Protein AF-A0A0B2PGM4-F1 (afdb_monomer_lite)

InterPro domains:
  IPR001563 Peptidase S10, serine carboxypeptidase [PF00450] (7-87)
  IPR001563 Peptidase S10, serine carboxypeptidase [PTHR11802] (4-87)
  IPR029058 Alpha/Beta hydrolase fold [G3DSA:3.40.50.1820] (1-90)
  IPR029058 Alpha/Beta hydrolase fold [SSF53474] (1-88)

Organism: Glycine soja (NCBI:txid3848)

Sequence (93 aa):
DLVTNLPGQPPVDFQHYAGYVTVNETNGRVLFYWFYEAMTKPQDNPLALWLNGGCSSVGYGATQDLDPFLADTDGRGLKFNNFSWNKGMKREI

Foldseek 3Di:
DWDPDDQQDDDDDWTKDWDWDDPDPVVRDIDIDIDTAQNPPSVPADDDDDDDDDDDGCPPPQQPDADQWHQDPVNRHTDGDPRHCSPDDDPDD

Secondary structure (DSSP, 8-state):
-B----TTPPP-SS-EEEEEEEEETTTTEEEEEEEE--SS-GGGSPP------SS-SIIIIIIIIISSEEEPTTSS-EEE-TT-GGG------

pLDDT: mean 79.13, std 14.97, range [34.34, 94.31]

Radius of gyration: 14.44 Å; chains: 1; bounding box: 40×33×31 Å

Structure (mmCIF, N/CA/C/O backbone):
data_AF-A0A0B2PGM4-F1
#
_entry.id   AF-A0A0B2PGM4-F1
#
loop_
_atom_site.group_PDB
_atom_site.id
_atom_site.type_symbol
_atom_site.label_atom_id
_atom_site.label_alt_id
_atom_site.label_comp_id
_atom_site.label_asym_id
_atom_site.label_entity_id
_atom_site.label_seq_id
_atom_site.pdbx_PDB_ins_code
_atom_site.Cartn_x
_atom_site.Cartn_y
_atom_site.Cartn_z
_atom_site.occupancy
_atom_site.B_iso_or_equiv
_atom_site.auth_seq_id
_atom_site.auth_comp_id
_atom_site.auth_asym_id
_atom_site.auth_atom_id
_atom_site.pdbx_PDB_model_num
ATOM 1 N N . ASP A 1 1 ? -10.090 -5.858 -1.893 1.00 75.88 1 ASP A N 1
ATOM 2 C CA . ASP A 1 1 ? -9.620 -4.705 -2.686 1.00 75.88 1 ASP A CA 1
ATOM 3 C C . ASP A 1 1 ? -8.365 -5.014 -3.508 1.00 75.88 1 ASP A C 1
ATOM 5 O O . ASP A 1 1 ? -7.406 -4.247 -3.479 1.00 75.88 1 ASP A O 1
ATOM 9 N N . LEU A 1 2 ? -8.337 -6.156 -4.216 1.00 94.31 2 LEU A N 1
ATOM 10 C CA . LEU A 1 2 ? -7.189 -6.516 -5.059 1.00 94.31 2 LEU A CA 1
ATOM 11 C C . LEU A 1 2 ? -6.943 -5.393 -6.069 1.00 94.31 2 LEU A C 1
ATOM 13 O O . LEU A 1 2 ? -7.851 -5.019 -6.813 1.00 94.31 2 LEU A O 1
ATOM 17 N N . VAL A 1 3 ? -5.720 -4.878 -6.089 1.00 92.50 3 VAL A N 1
ATOM 18 C CA . VAL A 1 3 ? -5.306 -3.876 -7.062 1.00 92.50 3 VAL A CA 1
ATOM 19 C C . VAL A 1 3 ? -4.875 -4.624 -8.316 1.00 92.50 3 VAL A C 1
ATOM 21 O O . VAL A 1 3 ? -3.877 -5.338 -8.317 1.00 92.50 3 VAL A O 1
ATOM 24 N N . THR A 1 4 ? -5.665 -4.511 -9.383 1.00 89.75 4 THR A N 1
ATOM 25 C CA . THR A 1 4 ? -5.384 -5.199 -10.653 1.00 89.75 4 THR A CA 1
ATOM 26 C C . THR A 1 4 ? -4.460 -4.402 -11.563 1.00 89.75 4 THR A C 1
ATOM 28 O O . THR A 1 4 ? -3.805 -4.981 -12.422 1.00 89.75 4 THR A O 1
ATOM 31 N N . ASN A 1 5 ? -4.454 -3.073 -11.427 1.00 84.38 5 ASN A N 1
ATOM 32 C CA . ASN A 1 5 ? -3.574 -2.183 -12.173 1.00 84.38 5 ASN A CA 1
ATOM 33 C C . ASN A 1 5 ? -3.518 -0.799 -11.512 1.00 84.38 5 ASN A C 1
ATOM 35 O O . ASN A 1 5 ? -4.529 -0.329 -10.985 1.00 84.38 5 ASN A O 1
ATOM 39 N N . LEU A 1 6 ? -2.380 -0.119 -11.631 1.00 86.25 6 LEU A N 1
ATOM 40 C CA . LEU A 1 6 ? -2.231 1.301 -11.322 1.00 86.25 6 LEU A CA 1
ATOM 41 C C . LEU A 1 6 ? -1.728 2.059 -12.555 1.00 86.25 6 LEU A C 1
ATOM 43 O O . LEU A 1 6 ? -0.916 1.530 -13.321 1.00 86.25 6 LEU A O 1
ATOM 47 N N . PRO A 1 7 ? -2.161 3.314 -12.761 1.00 87.31 7 PRO A N 1
ATOM 48 C CA . PRO A 1 7 ? -1.609 4.151 -13.818 1.00 87.31 7 PRO A CA 1
ATOM 49 C C . PRO A 1 7 ? -0.081 4.253 -13.701 1.00 87.31 7 PRO A C 1
ATOM 51 O O . PRO A 1 7 ? 0.442 4.664 -12.669 1.00 87.31 7 PRO A O 1
ATOM 54 N N . GLY A 1 8 ? 0.636 3.863 -14.758 1.00 84.81 8 GLY A N 1
ATOM 55 C CA . GLY A 1 8 ? 2.099 3.942 -14.806 1.00 84.81 8 GLY A CA 1
ATOM 56 C C . GLY A 1 8 ? 2.844 2.888 -13.977 1.00 84.81 8 GLY A C 1
ATOM 57 O O . GLY A 1 8 ? 4.048 3.040 -13.785 1.00 84.81 8 GLY A O 1
ATOM 58 N N . GLN A 1 9 ? 2.170 1.838 -13.494 1.00 85.31 9 GLN A N 1
ATOM 59 C CA . GLN A 1 9 ? 2.814 0.729 -12.788 1.00 85.31 9 GLN A CA 1
ATOM 60 C C . GLN A 1 9 ? 3.564 -0.203 -13.755 1.00 85.31 9 GLN A C 1
ATOM 62 O O . GLN A 1 9 ? 2.980 -0.669 -14.737 1.00 85.31 9 GLN A O 1
ATOM 67 N N . PRO A 1 10 ? 4.842 -0.524 -13.479 1.00 85.31 10 PRO A N 1
ATOM 68 C CA . PRO A 1 10 ? 5.557 -1.558 -14.213 1.00 85.31 10 PRO A CA 1
ATOM 69 C C . PRO A 1 10 ? 5.007 -2.955 -13.865 1.00 85.31 10 PRO A C 1
ATOM 71 O O . PRO A 1 10 ? 4.461 -3.137 -12.775 1.00 85.31 10 PRO A O 1
ATOM 74 N N . PRO A 1 11 ? 5.173 -3.964 -14.742 1.00 87.38 11 PRO A N 1
ATOM 75 C CA . PRO A 1 11 ? 4.769 -5.335 -14.439 1.00 87.38 11 PRO A CA 1
ATOM 76 C C . PRO A 1 11 ? 5.414 -5.846 -13.145 1.00 87.38 11 PRO A C 1
ATOM 78 O O . PRO A 1 11 ? 6.615 -5.673 -12.939 1.00 87.38 11 PRO A O 1
ATOM 81 N N . VAL A 1 12 ? 4.615 -6.496 -12.300 1.00 88.12 12 VAL A N 1
ATOM 82 C CA . VAL A 1 12 ? 5.052 -7.113 -11.041 1.00 88.12 12 VAL A CA 1
ATOM 83 C C . VAL A 1 12 ? 4.494 -8.525 -10.912 1.00 88.12 12 VAL A C 1
ATOM 85 O O . VAL A 1 12 ? 3.461 -8.848 -11.496 1.00 88.12 12 VAL A O 1
ATOM 88 N N . ASP A 1 13 ? 5.185 -9.362 -10.145 1.00 88.94 13 ASP A N 1
ATOM 89 C CA . ASP A 1 13 ? 4.892 -10.782 -9.926 1.00 88.94 13 ASP A CA 1
ATOM 90 C C . ASP A 1 13 ? 4.359 -11.089 -8.512 1.00 88.94 13 ASP A C 1
ATOM 92 O O . ASP A 1 13 ? 4.245 -12.250 -8.125 1.00 88.94 13 ASP A O 1
ATOM 96 N N . PHE A 1 14 ? 3.982 -10.056 -7.754 1.00 90.62 14 PHE A N 1
ATOM 97 C CA . PHE A 1 14 ? 3.359 -10.157 -6.433 1.00 90.62 14 PHE A CA 1
ATOM 98 C C . PHE A 1 14 ? 1.975 -9.497 -6.423 1.00 90.62 14 PHE A C 1
ATOM 100 O O . PHE A 1 14 ? 1.693 -8.596 -7.216 1.00 90.62 14 PHE A O 1
ATOM 107 N N . GLN A 1 15 ? 1.110 -9.923 -5.501 1.00 93.62 15 GLN A N 1
ATOM 108 C CA . GLN A 1 15 ? -0.216 -9.330 -5.336 1.00 93.62 15 GLN A CA 1
ATOM 109 C C . GLN A 1 15 ? -0.180 -8.174 -4.335 1.00 93.62 15 GLN A C 1
ATOM 111 O O . GLN A 1 15 ? 0.618 -8.153 -3.394 1.00 93.62 15 GLN A O 1
ATOM 116 N N . HIS A 1 16 ? -1.063 -7.202 -4.536 1.00 93.62 16 HIS A N 1
ATOM 117 C CA . HIS A 1 16 ? -1.220 -6.065 -3.639 1.00 93.62 16 HIS A CA 1
ATOM 118 C C . HIS A 1 16 ? -2.678 -5.617 -3.552 1.00 93.62 16 HIS A C 1
ATOM 120 O O . HIS A 1 16 ? -3.465 -5.791 -4.482 1.00 93.62 16 HIS A O 1
ATOM 126 N N . TYR A 1 17 ? -3.044 -5.073 -2.398 1.00 94.12 17 TYR A N 1
ATOM 127 C CA . TYR A 1 17 ? -4.422 -4.821 -1.995 1.00 94.12 17 TYR A CA 1
ATOM 128 C C . TYR A 1 17 ? -4.505 -3.454 -1.330 1.00 94.12 17 TYR A C 1
ATOM 130 O O . TYR A 1 17 ? -3.653 -3.138 -0.504 1.00 94.12 17 TYR A O 1
ATOM 138 N N . ALA A 1 18 ? -5.514 -2.651 -1.649 1.00 93.31 18 ALA A N 1
ATOM 139 C CA . ALA A 1 18 ? -5.658 -1.322 -1.060 1.00 93.31 18 ALA A CA 1
ATOM 140 C C . ALA A 1 18 ? -7.117 -0.987 -0.777 1.00 93.31 18 ALA A C 1
ATOM 142 O O . ALA A 1 18 ? -7.935 -1.016 -1.690 1.00 93.31 18 ALA A O 1
ATOM 143 N N . GLY A 1 19 ? -7.446 -0.613 0.455 1.00 93.44 19 GLY A N 1
ATOM 144 C CA . GLY A 1 19 ? -8.828 -0.314 0.820 1.00 93.44 19 GLY A CA 1
ATOM 145 C C . GLY A 1 19 ? -8.985 0.300 2.197 1.00 93.44 19 GLY A C 1
ATOM 146 O O . GLY A 1 19 ? -8.058 0.914 2.719 1.00 93.44 19 GLY A O 1
ATOM 147 N N . TYR A 1 20 ? -10.176 0.154 2.778 1.00 92.31 20 TYR A N 1
ATOM 148 C CA . TYR A 1 20 ? -10.541 0.786 4.045 1.00 92.31 20 TYR A CA 1
ATOM 149 C C . TYR A 1 20 ? -10.980 -0.240 5.085 1.00 92.31 20 TYR A C 1
ATOM 151 O O . TYR A 1 20 ? -11.723 -1.170 4.783 1.00 92.31 20 TYR A O 1
ATOM 159 N N . VAL A 1 21 ? -10.563 -0.023 6.329 1.00 92.69 21 VAL A N 1
ATOM 160 C CA . VAL A 1 21 ? -11.008 -0.779 7.501 1.00 92.69 21 VAL A CA 1
ATOM 161 C C . VAL A 1 21 ? -11.685 0.179 8.469 1.00 92.69 21 VAL A C 1
ATOM 163 O O . VAL A 1 21 ? -11.087 1.163 8.910 1.00 92.69 21 VAL A O 1
ATOM 166 N N . THR A 1 22 ? -12.938 -0.101 8.818 1.00 92.94 22 THR A N 1
ATOM 167 C CA . THR A 1 22 ? -13.648 0.653 9.853 1.00 92.94 22 THR A CA 1
ATOM 168 C C . THR A 1 22 ? -13.086 0.298 11.222 1.00 92.94 22 THR A C 1
ATOM 170 O O . THR A 1 22 ? -13.061 -0.865 11.611 1.00 92.94 22 THR A O 1
ATOM 173 N N . VAL A 1 23 ? -12.644 1.312 11.965 1.00 92.19 23 VAL A N 1
ATOM 174 C CA . VAL A 1 23 ? -12.067 1.151 13.312 1.00 92.19 23 VAL A CA 1
ATOM 175 C C . VAL A 1 23 ? -12.958 1.721 14.410 1.00 92.19 23 VAL A C 1
ATOM 177 O O . VAL A 1 23 ? -12.750 1.442 15.588 1.00 92.19 23 VAL A O 1
ATOM 180 N N . ASN A 1 24 ? -13.952 2.534 14.048 1.00 92.31 24 ASN A N 1
ATOM 181 C CA . ASN A 1 24 ? -14.994 2.981 14.963 1.00 92.31 24 ASN A CA 1
ATOM 182 C C . ASN A 1 24 ? -16.263 3.310 14.173 1.00 92.31 24 ASN A C 1
ATOM 184 O O . ASN A 1 24 ? -16.339 4.368 13.551 1.00 92.31 24 ASN A O 1
ATOM 188 N N . GLU A 1 25 ? -17.246 2.415 14.214 1.00 91.56 25 GLU A N 1
ATOM 189 C CA . GLU A 1 25 ? -18.515 2.581 13.497 1.00 91.56 25 GLU A CA 1
ATOM 190 C C . GLU A 1 25 ? -19.313 3.781 14.017 1.00 91.56 25 GLU A C 1
ATOM 192 O O . GLU A 1 25 ? -19.753 4.614 13.230 1.00 91.56 25 GLU A O 1
ATOM 197 N N . THR A 1 26 ? -19.419 3.932 15.341 1.00 93.50 26 THR A N 1
ATOM 198 C CA . THR A 1 26 ? -20.190 5.005 15.990 1.00 93.50 26 THR A CA 1
ATOM 199 C C . THR A 1 26 ? -19.714 6.403 15.596 1.00 93.50 26 THR A C 1
ATOM 201 O O . THR A 1 26 ? -20.521 7.309 15.422 1.00 93.50 26 THR A O 1
ATOM 204 N N . ASN A 1 27 ? -18.401 6.579 15.443 1.00 92.44 27 ASN A N 1
ATOM 205 C CA . ASN A 1 27 ? -17.780 7.849 15.067 1.00 92.44 27 ASN A CA 1
ATOM 206 C C . ASN A 1 27 ? -17.397 7.914 13.578 1.00 92.44 27 ASN A C 1
ATOM 208 O O . ASN A 1 27 ? -16.697 8.846 13.183 1.00 92.44 27 ASN A O 1
ATOM 212 N N . GLY A 1 28 ? -17.772 6.913 12.772 1.00 90.19 28 GLY A N 1
ATOM 213 C CA . GLY A 1 28 ? -17.449 6.842 11.344 1.00 90.19 28 GLY A CA 1
ATOM 214 C C . GLY A 1 28 ? -15.948 6.842 11.022 1.00 90.19 28 GLY A C 1
ATOM 215 O O . GLY A 1 28 ? -15.551 7.326 9.964 1.00 90.19 28 GLY A O 1
ATOM 216 N N . ARG A 1 29 ? -15.085 6.354 11.925 1.00 89.12 29 ARG A N 1
ATOM 217 C CA . ARG A 1 29 ? -13.630 6.347 11.695 1.00 89.12 29 ARG A CA 1
ATOM 218 C C . ARG A 1 29 ? -13.226 5.147 10.850 1.00 89.12 29 ARG A C 1
ATOM 220 O O . ARG A 1 29 ? -13.448 4.001 11.247 1.00 89.12 29 ARG A O 1
ATOM 227 N N . VAL A 1 30 ? -12.545 5.427 9.745 1.00 91.19 30 VAL A N 1
ATOM 228 C CA . VAL A 1 30 ? -11.987 4.438 8.819 1.00 91.19 30 VAL A CA 1
ATOM 229 C C . VAL A 1 30 ? -10.492 4.683 8.631 1.00 91.19 30 VAL A C 1
ATOM 231 O O . VAL A 1 30 ? -10.045 5.830 8.610 1.00 91.19 30 VAL A O 1
ATOM 234 N N . LEU A 1 31 ? -9.717 3.610 8.507 1.00 89.62 31 LEU A N 1
ATOM 235 C CA . LEU A 1 31 ? -8.302 3.653 8.153 1.00 89.62 31 LEU A CA 1
ATOM 236 C C . LEU A 1 31 ? -8.124 3.114 6.742 1.00 89.62 31 LEU A C 1
ATOM 238 O O . LEU A 1 31 ? -8.642 2.048 6.420 1.00 89.62 31 LEU A O 1
ATOM 242 N N . PHE A 1 32 ? -7.378 3.840 5.917 1.00 90.19 32 PHE A N 1
ATOM 243 C CA . PHE A 1 32 ? -6.905 3.319 4.642 1.00 90.19 32 PHE A CA 1
ATOM 244 C C . PHE A 1 32 ? -5.693 2.405 4.868 1.00 90.19 32 PHE A C 1
ATOM 246 O O . PHE A 1 32 ? -4.837 2.716 5.699 1.00 90.19 32 PHE A O 1
ATOM 253 N N . TYR A 1 33 ? -5.601 1.313 4.112 1.00 90.31 33 TYR A N 1
ATOM 254 C CA . TYR A 1 33 ? -4.439 0.429 4.078 1.00 90.31 33 TYR A CA 1
ATOM 255 C C . TYR A 1 33 ? -3.996 0.173 2.638 1.00 90.31 33 TYR A C 1
ATOM 257 O O . TYR A 1 33 ? -4.816 0.150 1.721 1.00 90.31 33 TYR A O 1
ATOM 265 N N . TRP A 1 34 ? -2.700 -0.087 2.469 1.00 90.94 34 TRP A N 1
ATOM 266 C CA . TRP A 1 34 ? -2.132 -0.638 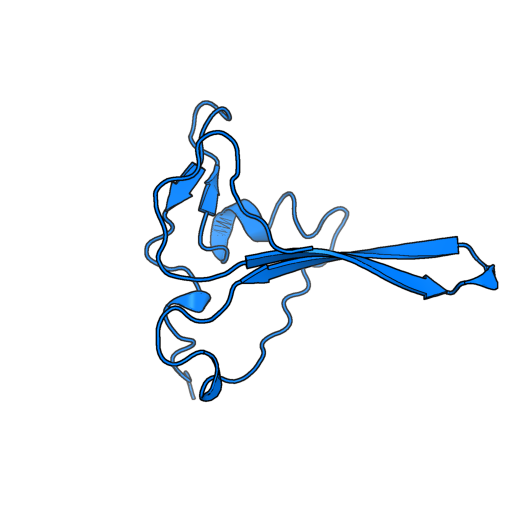1.246 1.00 90.94 34 TRP A CA 1
ATOM 267 C C . TRP A 1 34 ? -1.159 -1.755 1.624 1.00 90.94 34 TRP A C 1
ATOM 269 O O . TRP A 1 34 ? -0.179 -1.532 2.330 1.00 90.94 34 TRP A O 1
ATOM 279 N N . PHE A 1 35 ? -1.487 -2.977 1.223 1.00 91.75 35 PHE A N 1
ATOM 280 C CA . PHE A 1 35 ? -0.758 -4.194 1.539 1.00 91.75 35 PHE A CA 1
ATOM 281 C C . PHE A 1 35 ? -0.101 -4.764 0.282 1.00 91.75 35 PHE A C 1
ATOM 283 O O . PHE A 1 35 ? -0.742 -4.860 -0.764 1.00 91.75 35 PHE A O 1
ATOM 290 N N . TYR A 1 36 ? 1.154 -5.185 0.409 1.00 92.00 36 TYR A N 1
ATOM 291 C CA . TYR A 1 36 ? 1.921 -5.845 -0.641 1.00 92.00 36 TYR A CA 1
ATOM 292 C C . TYR A 1 36 ? 2.378 -7.210 -0.131 1.00 92.00 36 TYR A C 1
ATOM 294 O O . TYR A 1 36 ? 2.982 -7.301 0.939 1.00 92.00 36 TYR A O 1
ATOM 302 N N . GLU A 1 37 ? 2.116 -8.267 -0.893 1.00 92.00 37 GLU A N 1
ATOM 303 C CA . GLU A 1 37 ? 2.643 -9.590 -0.573 1.00 92.00 37 GLU A CA 1
ATOM 304 C C . GLU A 1 37 ? 4.169 -9.632 -0.722 1.00 92.00 37 GLU A C 1
ATOM 306 O O . GLU A 1 37 ? 4.768 -8.888 -1.511 1.00 92.00 37 GLU A O 1
ATOM 311 N N . ALA A 1 38 ? 4.804 -10.535 0.032 1.00 90.31 38 ALA A N 1
ATOM 312 C CA . ALA A 1 38 ? 6.214 -10.835 -0.166 1.00 90.31 38 ALA A CA 1
ATOM 313 C C . ALA A 1 38 ? 6.426 -11.479 -1.545 1.00 90.31 38 ALA A C 1
ATOM 315 O O . ALA A 1 38 ? 5.692 -12.387 -1.935 1.00 90.31 38 ALA A O 1
ATOM 316 N N . MET A 1 39 ? 7.468 -11.051 -2.256 1.00 89.38 39 MET A N 1
ATOM 317 C CA . MET A 1 39 ? 7.779 -11.526 -3.612 1.00 89.38 39 MET A CA 1
ATOM 318 C C . MET A 1 39 ? 8.160 -13.007 -3.653 1.00 89.38 39 MET A C 1
ATOM 320 O O . MET A 1 39 ? 7.993 -13.680 -4.664 1.00 89.38 39 MET A O 1
ATOM 324 N N . THR A 1 40 ? 8.678 -13.540 -2.546 1.00 88.69 40 THR A N 1
ATOM 325 C CA . THR A 1 40 ? 9.086 -14.942 -2.443 1.00 88.69 4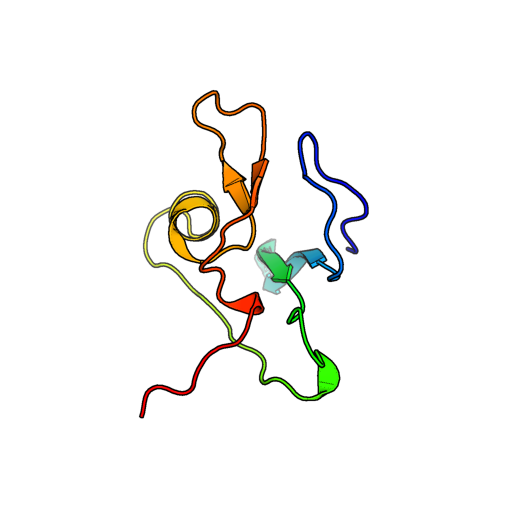0 THR A CA 1
ATOM 326 C C . THR A 1 40 ? 8.360 -15.609 -1.293 1.00 88.69 40 THR A C 1
ATOM 328 O O . THR A 1 40 ? 8.518 -15.176 -0.156 1.00 88.69 40 THR A O 1
ATOM 331 N N . LYS A 1 41 ? 7.633 -16.700 -1.569 1.00 88.00 41 LYS A N 1
ATOM 332 C CA . LYS A 1 41 ? 6.934 -17.518 -0.559 1.00 88.00 41 LYS A CA 1
ATOM 333 C C . LYS A 1 41 ? 6.079 -16.669 0.404 1.00 88.00 41 LYS A C 1
ATOM 335 O O . LYS A 1 41 ? 6.345 -16.664 1.607 1.00 88.00 41 LYS A O 1
ATOM 340 N N . PRO A 1 42 ? 5.058 -15.946 -0.088 1.00 87.56 42 PRO A N 1
ATOM 341 C CA . PRO A 1 42 ? 4.263 -15.035 0.741 1.00 87.56 42 PRO A CA 1
ATOM 342 C C . PRO A 1 42 ? 3.615 -15.712 1.954 1.00 87.56 42 PRO A C 1
ATOM 344 O O . PRO A 1 42 ? 3.517 -15.096 3.006 1.00 87.56 42 PRO A O 1
ATOM 347 N N . GLN A 1 43 ? 3.260 -16.995 1.836 1.00 89.25 43 GLN A N 1
ATOM 348 C CA . GLN A 1 43 ? 2.680 -17.795 2.922 1.00 89.25 43 GLN A CA 1
ATOM 349 C C . GLN A 1 43 ? 3.673 -18.118 4.056 1.00 89.25 43 GLN A C 1
ATOM 351 O O . GLN A 1 43 ? 3.252 -18.353 5.184 1.00 89.25 43 GLN A O 1
ATOM 356 N N . ASP A 1 44 ? 4.980 -18.113 3.772 1.00 89.75 44 ASP A N 1
ATOM 357 C CA . ASP A 1 44 ? 6.028 -18.477 4.738 1.00 89.75 44 ASP A CA 1
ATOM 358 C C . ASP A 1 44 ? 6.655 -17.245 5.419 1.00 89.75 44 ASP A C 1
ATOM 360 O O . ASP A 1 44 ? 7.463 -17.382 6.341 1.00 89.75 44 ASP A O 1
ATOM 364 N 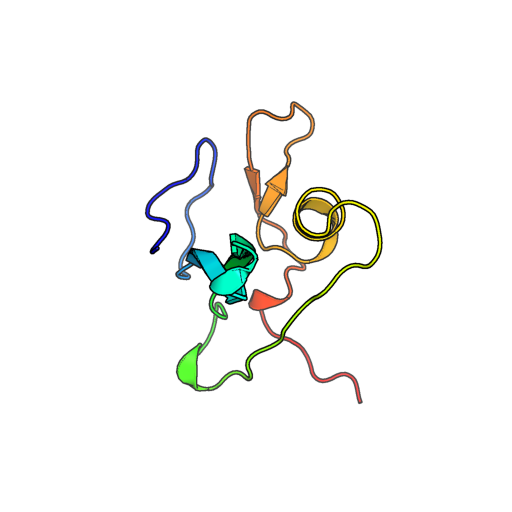N . ASN A 1 45 ? 6.327 -16.034 4.952 1.00 86.19 45 ASN A N 1
ATOM 365 C CA . ASN A 1 45 ? 6.893 -14.790 5.468 1.00 86.19 45 ASN A CA 1
ATOM 366 C C . ASN A 1 45 ? 5.988 -14.159 6.538 1.00 86.19 45 ASN A C 1
ATOM 368 O O . ASN A 1 45 ? 4.764 -14.227 6.438 1.00 86.19 45 ASN A O 1
ATOM 372 N N . PRO A 1 46 ? 6.570 -13.509 7.562 1.00 88.75 46 PRO A N 1
ATOM 373 C CA . PRO A 1 46 ? 5.788 -12.828 8.584 1.00 88.75 46 PRO A CA 1
ATOM 374 C C . PRO A 1 46 ? 5.099 -11.576 8.027 1.00 88.75 46 PRO A C 1
ATOM 376 O O . PRO A 1 46 ? 5.625 -10.893 7.146 1.00 88.75 46 PRO A O 1
ATOM 379 N N . LEU A 1 47 ? 3.954 -11.226 8.614 1.00 87.69 47 LEU A N 1
ATOM 380 C CA . LEU A 1 47 ? 3.279 -9.958 8.355 1.00 87.69 47 LEU A CA 1
ATOM 381 C C . LEU A 1 47 ? 3.989 -8.820 9.102 1.00 87.69 47 LEU A C 1
ATOM 383 O O . LEU A 1 47 ? 4.125 -8.872 10.325 1.00 87.69 47 LEU A O 1
ATOM 387 N N . ALA A 1 48 ? 4.394 -7.776 8.378 1.00 86.69 48 ALA A N 1
ATOM 388 C CA . ALA A 1 48 ? 4.884 -6.529 8.959 1.00 86.69 48 ALA A CA 1
ATOM 389 C C . ALA A 1 48 ? 3.858 -5.409 8.789 1.00 86.69 48 ALA A C 1
ATOM 391 O O . ALA A 1 48 ? 3.334 -5.194 7.698 1.00 86.69 48 ALA A O 1
ATOM 392 N N . LEU A 1 49 ? 3.607 -4.675 9.875 1.00 85.44 49 LEU A N 1
ATOM 393 C CA . LEU A 1 49 ? 2.785 -3.471 9.876 1.00 85.44 49 LEU A CA 1
ATOM 394 C C . LEU A 1 49 ? 3.695 -2.247 9.982 1.00 85.44 49 LEU A C 1
ATOM 396 O O . LEU A 1 49 ? 4.411 -2.093 10.971 1.00 85.44 49 LEU A O 1
ATOM 400 N N . TRP A 1 50 ? 3.640 -1.371 8.982 1.00 81.38 50 TRP A N 1
ATOM 401 C CA . TRP A 1 50 ? 4.386 -0.118 8.971 1.00 81.38 50 TRP A CA 1
ATOM 402 C C . TRP A 1 50 ? 3.463 1.070 9.251 1.00 81.38 50 TRP A C 1
ATOM 404 O O . TRP A 1 50 ? 2.460 1.266 8.564 1.00 81.38 50 TRP A O 1
ATOM 414 N N . LEU A 1 51 ? 3.809 1.875 10.257 1.00 78.88 51 LEU A N 1
ATOM 415 C CA . LEU A 1 51 ? 3.074 3.077 10.646 1.00 78.88 51 LEU A CA 1
ATOM 416 C C . LEU A 1 51 ? 4.052 4.252 10.709 1.00 78.88 51 LEU A C 1
ATOM 418 O O . LEU A 1 51 ? 4.900 4.314 11.595 1.00 78.88 51 LEU A O 1
ATOM 422 N N . ASN A 1 52 ? 3.919 5.204 9.790 1.00 68.81 52 ASN A N 1
ATOM 423 C CA . ASN A 1 52 ? 4.624 6.479 9.904 1.00 68.81 52 ASN A CA 1
ATOM 424 C C . ASN A 1 52 ? 3.891 7.390 10.902 1.00 68.81 52 ASN A C 1
ATOM 426 O O . ASN A 1 52 ? 2.660 7.444 10.910 1.00 68.81 52 ASN A O 1
ATOM 430 N N . GLY A 1 53 ? 4.640 8.148 11.702 1.00 63.09 53 GLY A N 1
ATOM 431 C CA . GLY A 1 53 ? 4.095 9.285 12.447 1.00 63.09 53 GLY A CA 1
ATOM 432 C C . GLY A 1 53 ? 3.851 10.502 11.540 1.00 63.09 53 GLY A C 1
ATOM 433 O O . GLY A 1 53 ? 4.366 10.570 10.427 1.00 63.09 53 GLY A O 1
ATOM 434 N N . GLY A 1 54 ? 3.090 11.491 12.016 1.00 61.38 54 GLY A N 1
ATOM 435 C CA . GLY A 1 54 ? 2.848 12.754 11.299 1.00 61.38 54 GLY A CA 1
ATOM 436 C C . GLY A 1 54 ? 1.503 12.832 10.563 1.00 61.38 54 GLY A C 1
ATOM 437 O O . GLY A 1 54 ? 0.577 12.084 10.858 1.00 61.38 54 GLY A O 1
ATOM 438 N N . CYS A 1 55 ? 1.371 13.795 9.639 1.00 57.84 55 CYS A N 1
ATOM 439 C CA . CYS A 1 55 ? 0.087 14.176 9.021 1.00 57.84 55 CYS A CA 1
ATOM 440 C C . CYS A 1 55 ? -0.356 13.259 7.854 1.00 57.84 55 CYS A C 1
ATOM 442 O O . CYS A 1 55 ? -1.513 13.302 7.448 1.00 57.84 55 CYS A O 1
ATOM 444 N N . SER A 1 56 ? 0.530 12.414 7.309 1.00 54.94 56 SER A N 1
ATOM 445 C CA . SER A 1 56 ? 0.170 11.388 6.315 1.00 54.94 56 SER A CA 1
ATOM 446 C C . SER A 1 56 ? 1.232 10.296 6.239 1.00 54.94 56 SER A C 1
ATOM 448 O O . SER A 1 56 ? 2.403 10.576 5.986 1.00 54.94 56 SER A O 1
ATOM 450 N N . SER A 1 57 ? 0.819 9.043 6.434 1.00 58.53 57 SER A N 1
ATOM 451 C CA . SER A 1 57 ? 1.721 7.894 6.411 1.00 58.53 57 SER A CA 1
ATOM 452 C C . SER A 1 57 ? 1.975 7.336 5.012 1.00 58.53 57 SER A C 1
ATOM 454 O O . SER A 1 57 ? 3.073 6.850 4.752 1.00 58.53 57 SER A O 1
ATOM 456 N N . VAL A 1 58 ? 1.006 7.443 4.101 1.00 58.78 58 VAL A N 1
ATOM 457 C CA . VAL A 1 58 ? 1.108 6.883 2.743 1.00 58.78 58 VAL A CA 1
ATOM 458 C C . VAL A 1 58 ? 1.788 7.852 1.776 1.00 58.78 58 VAL A C 1
ATOM 460 O O . VAL A 1 58 ? 2.602 7.435 0.965 1.00 58.78 58 VAL A O 1
ATOM 463 N N . GLY A 1 59 ? 1.513 9.155 1.882 1.00 55.34 59 GLY A N 1
ATOM 464 C CA . GLY A 1 59 ? 2.022 10.136 0.913 1.00 55.34 59 GLY A CA 1
ATOM 465 C C . GLY A 1 59 ? 3.498 10.513 1.073 1.00 55.34 59 GLY A C 1
ATOM 466 O O . GLY A 1 59 ? 4.081 11.043 0.134 1.00 55.34 59 GLY A O 1
ATOM 467 N N . TYR A 1 60 ? 4.092 10.284 2.250 1.00 51.22 60 TYR A N 1
ATOM 468 C CA . TYR A 1 60 ? 5.486 10.657 2.520 1.00 51.22 60 TYR A CA 1
ATOM 469 C C . TYR A 1 60 ? 6.392 9.439 2.724 1.00 51.22 60 TYR A C 1
ATOM 471 O O . TYR A 1 60 ? 7.396 9.325 2.038 1.00 51.22 60 TYR A O 1
ATOM 479 N N . GLY A 1 61 ? 6.049 8.505 3.620 1.00 50.41 61 GLY A N 1
ATOM 480 C CA . GLY A 1 61 ? 6.950 7.386 3.938 1.00 50.41 61 GLY A CA 1
ATOM 481 C C . GLY A 1 61 ? 6.759 6.133 3.078 1.00 50.41 61 GLY A C 1
ATOM 482 O O . GLY A 1 61 ? 7.738 5.461 2.768 1.00 50.41 61 GLY A O 1
ATOM 483 N N . ALA A 1 62 ? 5.525 5.817 2.666 1.00 54.81 62 ALA A N 1
ATOM 484 C CA . ALA A 1 62 ? 5.270 4.630 1.844 1.00 54.81 62 ALA A CA 1
ATOM 485 C C . ALA A 1 62 ? 5.903 4.793 0.449 1.00 54.81 62 ALA A C 1
ATOM 487 O O . ALA A 1 62 ? 6.749 4.000 0.053 1.00 54.81 62 ALA A O 1
ATOM 488 N N . THR A 1 63 ? 5.635 5.910 -0.231 1.00 55.75 63 THR A N 1
ATOM 489 C CA . THR A 1 63 ? 6.115 6.176 -1.599 1.00 55.75 63 THR A CA 1
ATOM 490 C C . THR A 1 63 ? 7.582 6.600 -1.735 1.00 55.75 63 THR A C 1
ATOM 492 O O . THR A 1 63 ? 8.025 6.790 -2.869 1.00 55.75 63 THR A O 1
ATOM 495 N N . GLN A 1 64 ? 8.323 6.821 -0.638 1.00 53.94 64 GLN A N 1
ATOM 496 C CA . GLN A 1 64 ? 9.717 7.293 -0.716 1.00 53.94 64 GLN A CA 1
ATOM 497 C C . GLN A 1 64 ? 10.774 6.285 -0.261 1.00 53.94 64 GLN A C 1
ATOM 499 O O . GLN A 1 64 ? 11.849 6.301 -0.852 1.00 53.94 64 GLN A O 1
ATOM 504 N N . ASP A 1 65 ? 10.483 5.375 0.679 1.00 58.44 65 ASP A N 1
ATOM 505 C CA . ASP A 1 65 ? 11.545 4.524 1.242 1.00 58.44 65 ASP A CA 1
ATOM 506 C C . ASP A 1 65 ? 11.261 3.011 1.196 1.00 58.44 65 ASP A C 1
ATOM 508 O O . ASP A 1 65 ? 12.158 2.235 0.857 1.00 58.44 65 ASP A O 1
ATOM 512 N N . LEU A 1 66 ? 10.037 2.558 1.504 1.00 68.50 66 LEU A N 1
ATOM 513 C CA . LEU A 1 66 ? 9.790 1.137 1.820 1.00 68.50 66 LEU A CA 1
ATOM 514 C C . LEU A 1 66 ? 8.889 0.383 0.836 1.00 68.50 66 LEU A C 1
ATOM 516 O O . LEU A 1 66 ? 9.005 -0.847 0.733 1.00 68.50 66 LEU A O 1
ATOM 520 N N . ASP A 1 67 ? 8.022 1.086 0.105 1.00 79.19 67 ASP A N 1
ATOM 521 C CA . ASP A 1 67 ? 7.098 0.447 -0.831 1.00 79.19 67 ASP A CA 1
ATOM 522 C C . ASP A 1 67 ? 7.827 -0.107 -2.061 1.00 79.19 67 ASP A C 1
ATOM 524 O O . ASP A 1 67 ? 8.892 0.388 -2.447 1.00 79.19 67 ASP A O 1
ATOM 528 N N . PRO A 1 68 ? 7.237 -1.107 -2.741 1.00 79.56 68 PRO A N 1
ATOM 529 C CA . PRO A 1 68 ? 7.727 -1.588 -4.030 1.00 79.56 68 PRO A CA 1
ATOM 530 C C . PRO A 1 68 ? 7.650 -0.547 -5.152 1.00 79.56 68 PRO A C 1
ATOM 532 O O . PRO A 1 68 ? 8.274 -0.754 -6.193 1.00 79.56 68 PRO A O 1
ATOM 535 N N . PHE A 1 69 ? 6.927 0.559 -4.963 1.00 83.94 69 PHE A N 1
ATOM 536 C CA . PHE A 1 69 ? 6.762 1.606 -5.966 1.00 83.94 69 PHE A CA 1
ATOM 537 C C . PHE A 1 69 ? 7.197 2.971 -5.429 1.00 83.94 69 PHE A C 1
ATOM 539 O O . PHE A 1 69 ? 6.699 3.437 -4.408 1.00 83.94 69 PHE A O 1
ATOM 546 N N . LEU A 1 70 ? 8.087 3.629 -6.168 1.00 81.94 70 LEU A N 1
ATOM 547 C CA . LEU A 1 70 ? 8.468 5.025 -5.975 1.00 81.94 70 LEU A CA 1
ATOM 548 C C . LEU A 1 70 ? 7.765 5.880 -7.026 1.00 81.94 70 LEU A C 1
ATOM 550 O O . LEU A 1 70 ? 7.659 5.469 -8.185 1.00 81.94 70 LEU A O 1
ATOM 554 N N . ALA A 1 71 ? 7.324 7.079 -6.652 1.00 77.88 71 ALA A N 1
ATOM 555 C CA . ALA A 1 71 ? 6.849 8.049 -7.633 1.00 77.88 71 ALA A CA 1
ATOM 556 C C . ALA A 1 71 ? 7.999 8.448 -8.573 1.00 77.88 71 ALA A C 1
ATOM 558 O O . ALA A 1 71 ? 9.116 8.721 -8.127 1.00 77.88 71 ALA A O 1
ATOM 559 N N . ASP A 1 72 ? 7.736 8.478 -9.878 1.00 73.31 72 ASP A N 1
ATOM 560 C CA . ASP A 1 72 ? 8.699 9.005 -10.840 1.00 73.31 72 ASP A CA 1
ATOM 561 C C . ASP A 1 72 ? 8.892 10.522 -10.630 1.00 73.31 72 ASP A C 1
ATOM 563 O O . ASP A 1 72 ? 8.022 11.221 -10.111 1.00 73.31 72 ASP A O 1
ATOM 567 N N . THR A 1 73 ? 10.043 11.047 -11.044 1.00 72.88 73 THR A N 1
ATOM 568 C CA . THR A 1 73 ? 10.455 12.452 -10.902 1.00 72.88 73 THR A CA 1
ATOM 569 C C . THR A 1 73 ? 9.506 13.451 -11.563 1.00 72.88 73 THR A C 1
ATOM 571 O O . THR A 1 73 ? 9.513 14.625 -11.203 1.00 72.88 73 THR A O 1
ATOM 574 N N . ASP A 1 74 ? 8.686 13.002 -12.514 1.00 74.25 74 ASP A N 1
ATOM 575 C CA . ASP A 1 74 ? 7.665 13.809 -13.182 1.00 74.25 74 ASP A CA 1
ATOM 576 C C . ASP A 1 74 ? 6.267 13.680 -12.542 1.00 74.25 74 ASP A C 1
ATOM 578 O O . ASP A 1 74 ? 5.328 14.349 -12.977 1.00 74.25 74 ASP A O 1
ATOM 582 N N . GLY A 1 75 ? 6.122 12.831 -11.515 1.00 68.38 75 GLY A N 1
ATOM 583 C CA . GLY A 1 75 ? 4.878 12.557 -10.794 1.00 68.38 75 GLY A CA 1
ATOM 584 C C . GLY A 1 75 ? 3.819 11.799 -11.600 1.00 68.38 75 GLY A C 1
ATOM 585 O O . GLY A 1 75 ? 2.672 11.725 -11.161 1.00 68.38 75 GLY A O 1
ATOM 586 N N . ARG A 1 76 ? 4.158 11.272 -12.784 1.00 76.12 76 ARG A N 1
ATOM 587 C CA . ARG A 1 76 ? 3.192 10.656 -13.717 1.00 76.12 76 ARG A CA 1
ATOM 588 C C . ARG A 1 76 ? 3.330 9.146 -13.850 1.00 76.12 76 ARG A C 1
ATOM 590 O O . ARG A 1 76 ? 2.500 8.522 -14.508 1.00 76.12 76 ARG A O 1
ATOM 597 N N . GLY A 1 77 ? 4.357 8.567 -13.244 1.00 78.56 77 GLY A N 1
ATOM 598 C CA . GLY A 1 77 ? 4.633 7.139 -13.305 1.00 78.56 77 GLY A CA 1
ATOM 599 C C . GLY A 1 77 ? 5.100 6.577 -11.974 1.00 78.56 77 GLY A C 1
ATOM 600 O O . GLY A 1 77 ? 5.386 7.314 -11.028 1.00 78.56 77 GLY A O 1
ATOM 601 N N . LEU A 1 78 ? 5.186 5.251 -11.925 1.00 83.06 78 LEU A N 1
ATOM 602 C CA . LEU A 1 78 ? 5.760 4.518 -10.810 1.00 83.06 78 LEU A CA 1
ATOM 603 C C . LEU A 1 78 ? 7.024 3.800 -11.279 1.00 83.06 78 LEU A C 1
ATOM 605 O O . LEU A 1 78 ? 7.062 3.186 -12.344 1.00 83.06 78 LEU A O 1
ATOM 609 N N . LYS A 1 79 ? 8.069 3.857 -10.461 1.00 83.75 79 LYS A N 1
ATOM 610 C CA . LYS A 1 79 ? 9.312 3.109 -10.648 1.00 83.75 79 LYS A CA 1
ATOM 611 C C . LYS A 1 79 ? 9.416 2.037 -9.581 1.00 83.75 79 LYS A C 1
ATOM 613 O O . LYS A 1 79 ? 9.035 2.252 -8.435 1.00 83.75 79 LYS A O 1
ATOM 618 N N . PHE A 1 80 ? 9.947 0.881 -9.954 1.00 83.38 80 PHE A N 1
ATOM 619 C CA . PHE A 1 80 ? 10.133 -0.205 -9.004 1.00 83.38 80 PHE A CA 1
ATOM 620 C C . PHE A 1 80 ? 11.267 0.109 -8.018 1.00 83.38 80 PHE A C 1
ATOM 622 O O . PHE A 1 80 ? 12.379 0.450 -8.431 1.00 83.38 80 PHE A O 1
ATOM 629 N N . ASN A 1 81 ? 10.994 -0.027 -6.721 1.00 82.44 81 ASN A N 1
ATOM 630 C CA . ASN A 1 81 ? 11.986 0.139 -5.668 1.00 82.44 81 ASN A CA 1
ATOM 631 C C . ASN A 1 81 ? 12.811 -1.142 -5.515 1.00 82.44 81 ASN A C 1
ATOM 633 O O . ASN A 1 81 ? 12.323 -2.181 -5.067 1.00 82.44 81 ASN A O 1
ATOM 637 N N . ASN A 1 82 ? 14.102 -1.071 -5.835 1.00 79.69 82 ASN A N 1
ATOM 638 C CA . ASN A 1 82 ? 14.965 -2.239 -5.720 1.00 79.69 82 ASN A CA 1
ATOM 639 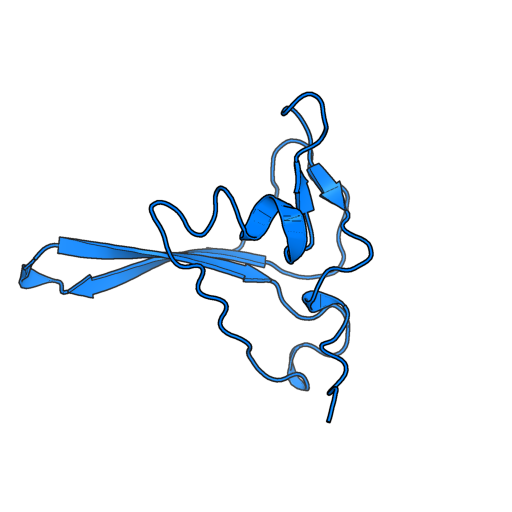C C . ASN A 1 82 ? 15.282 -2.662 -4.279 1.00 79.69 82 ASN A C 1
ATOM 641 O O . ASN A 1 82 ? 15.737 -3.794 -4.100 1.00 79.69 82 ASN A O 1
ATOM 645 N N . PHE A 1 83 ? 15.006 -1.807 -3.296 1.00 80.00 83 PHE A N 1
ATOM 646 C CA . PHE A 1 83 ? 15.252 -2.037 -1.873 1.00 80.00 83 PHE A CA 1
ATOM 647 C C . PHE A 1 83 ? 13.952 -2.204 -1.069 1.00 80.00 83 PHE A C 1
ATOM 649 O O . PHE A 1 83 ? 13.968 -2.097 0.155 1.00 80.00 83 PHE A O 1
ATOM 656 N N . SER A 1 84 ? 12.832 -2.480 -1.747 1.00 82.06 84 SER A N 1
ATOM 657 C CA . SER A 1 84 ? 11.531 -2.639 -1.099 1.00 82.06 84 SER A CA 1
ATOM 658 C C . SER A 1 84 ? 11.523 -3.766 -0.070 1.00 82.06 84 SER A C 1
ATOM 660 O O . SER A 1 84 ? 12.092 -4.844 -0.273 1.00 82.06 84 SER A O 1
ATOM 662 N N . TRP A 1 85 ? 10.815 -3.551 1.035 1.00 80.88 85 TRP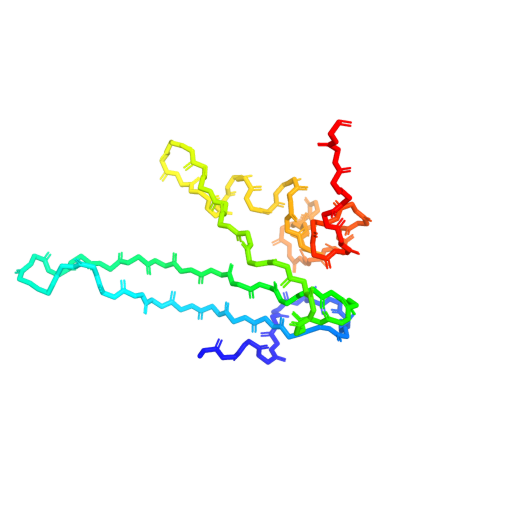 A N 1
ATOM 663 C CA . TRP A 1 85 ? 10.757 -4.523 2.131 1.00 80.88 85 TRP A CA 1
ATOM 664 C C . TRP A 1 85 ? 10.059 -5.829 1.755 1.00 80.88 85 TRP A C 1
ATOM 666 O O . TRP A 1 85 ? 10.358 -6.884 2.319 1.00 80.88 85 TRP A O 1
ATOM 676 N N . ASN A 1 86 ? 9.184 -5.800 0.748 1.00 80.25 86 ASN A N 1
ATOM 677 C CA . ASN A 1 86 ? 8.509 -7.001 0.273 1.00 80.25 86 ASN A CA 1
ATOM 678 C C . ASN A 1 86 ? 9.411 -7.940 -0.558 1.00 80.25 86 ASN A C 1
ATOM 680 O O . ASN A 1 86 ? 8.986 -9.051 -0.869 1.00 80.25 86 ASN A O 1
ATOM 684 N N . LYS A 1 87 ? 10.670 -7.568 -0.849 1.00 79.69 87 LYS A N 1
ATOM 685 C CA . LYS A 1 87 ? 11.701 -8.505 -1.347 1.00 79.69 87 LYS A CA 1
ATOM 686 C C . LYS A 1 87 ? 12.202 -9.481 -0.280 1.00 79.69 87 LYS A C 1
ATOM 688 O O . LYS A 1 87 ? 12.821 -10.487 -0.614 1.00 79.69 87 LYS A O 1
ATOM 693 N N . GLY A 1 88 ? 11.946 -9.179 0.990 1.00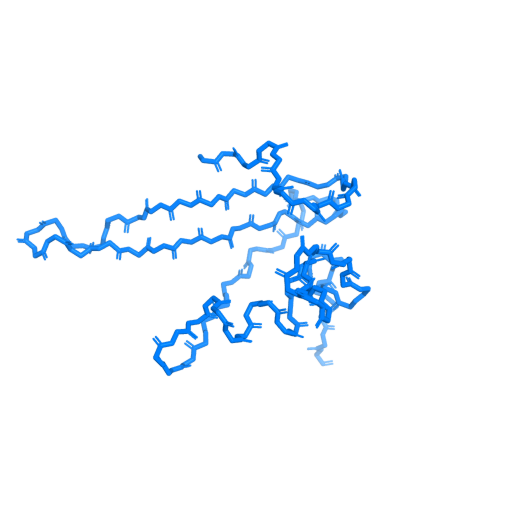 62.91 88 GLY A N 1
ATOM 694 C CA . GLY A 1 88 ? 12.355 -9.976 2.134 1.00 62.91 88 GLY A CA 1
ATOM 695 C C . GLY A 1 88 ? 12.925 -9.080 3.221 1.00 62.91 88 GLY A C 1
ATOM 696 O O . GLY A 1 88 ? 14.006 -8.513 3.060 1.00 62.91 88 GLY A O 1
ATOM 697 N N . MET A 1 89 ? 12.231 -9.002 4.358 1.00 53.25 89 MET A N 1
ATOM 698 C CA . MET A 1 89 ? 12.845 -8.553 5.603 1.00 53.25 89 MET A CA 1
ATOM 699 C C . MET A 1 89 ? 13.967 -9.535 5.938 1.00 53.25 89 MET A C 1
ATOM 701 O O . MET A 1 89 ? 13.723 -10.628 6.458 1.00 53.25 89 MET A O 1
ATOM 705 N N . LYS A 1 90 ? 15.215 -9.172 5.639 1.00 45.00 90 LYS A N 1
ATOM 706 C CA . LYS A 1 90 ? 16.336 -9.830 6.300 1.00 45.00 90 LYS A CA 1
ATOM 707 C C . LYS A 1 90 ? 16.182 -9.514 7.781 1.00 45.00 90 LYS A C 1
ATOM 709 O O . LYS A 1 90 ? 16.146 -8.349 8.157 1.00 45.00 90 LYS A O 1
ATOM 714 N N . ARG A 1 91 ? 16.034 -10.551 8.608 1.00 39.97 91 ARG A N 1
ATOM 715 C CA . ARG A 1 91 ? 16.206 -10.415 10.054 1.00 39.97 91 ARG A CA 1
ATOM 716 C C . ARG A 1 91 ? 17.608 -9.851 10.283 1.00 39.97 91 ARG A C 1
ATOM 718 O O . ARG A 1 91 ? 18.576 -10.597 10.186 1.00 39.97 91 ARG A O 1
ATOM 725 N N . GLU A 1 92 ? 17.709 -8.557 10.538 1.00 34.34 92 GLU A N 1
ATOM 726 C CA . GLU A 1 92 ? 18.859 -7.998 11.232 1.00 34.34 92 GLU A CA 1
ATOM 727 C C . GLU A 1 92 ? 18.593 -8.222 12.723 1.00 34.34 92 GLU A C 1
ATOM 729 O O . GLU A 1 92 ? 17.656 -7.660 13.292 1.00 34.34 92 GLU A O 1
ATOM 734 N N . ILE A 1 93 ? 19.344 -9.158 13.305 1.00 36.25 93 ILE A N 1
ATOM 735 C CA . ILE A 1 93 ? 19.524 -9.312 14.752 1.00 36.25 93 ILE A CA 1
ATOM 736 C C . ILE A 1 93 ? 20.994 -9.023 15.021 1.00 36.25 93 ILE A C 1
ATOM 738 O O . ILE A 1 93 ? 21.820 -9.574 14.254 1.00 36.25 93 ILE A O 1
#